Protein AF-A0A1G3C8I2-F1 (afdb_monomer)

Solvent-accessible surface area (backbone atoms only — not comparable to full-atom values): 7593 Å² total; per-residue (Å²): 108,76,68,57,52,52,52,52,52,55,58,65,48,47,60,58,49,51,50,52,50,50,53,52,51,52,52,51,50,53,56,51,50,59,54,46,55,55,49,55,55,48,52,56,54,48,51,38,50,53,49,52,53,49,55,52,49,42,31,72,73,64,74,40,44,56,72,65,56,51,53,50,44,57,59,68,42,57,62,37,73,77,75,46,62,74,67,58,43,51,52,54,51,48,53,52,51,35,44,52,50,32,31,51,37,61,71,69,56,69,62,96,88,52,89,76,60,90,90,68,55,68,65,60,43,52,54,52,44,53,58,55,76,107

Structure (mmCIF, N/CA/C/O backbone):
data_AF-A0A1G3C8I2-F1
#
_entry.id   AF-A0A1G3C8I2-F1
#
loop_
_atom_site.group_PDB
_atom_site.id
_atom_site.type_symbol
_atom_site.label_atom_id
_atom_site.label_alt_id
_atom_site.label_comp_id
_atom_site.label_asym_id
_atom_site.labe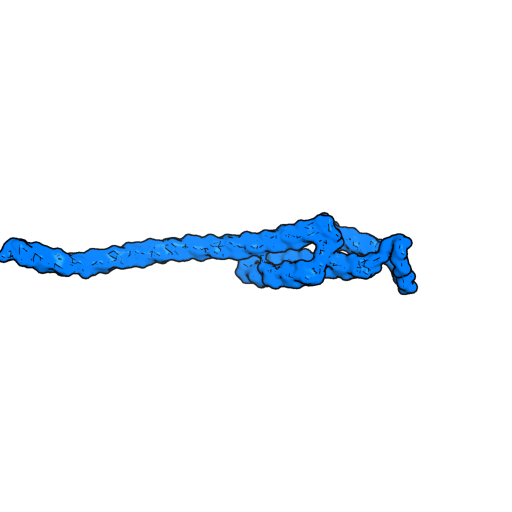l_entity_id
_atom_site.label_seq_id
_atom_site.pdbx_PDB_ins_code
_atom_site.Cartn_x
_atom_site.Cartn_y
_atom_site.Cartn_z
_atom_site.occupancy
_atom_site.B_iso_or_equiv
_atom_site.auth_seq_id
_atom_site.auth_comp_id
_atom_site.auth_asym_id
_atom_site.auth_atom_id
_atom_site.pdbx_PDB_model_num
ATOM 1 N N . MET A 1 1 ? -27.818 9.724 64.761 1.00 56.00 1 MET A N 1
ATOM 2 C CA . MET A 1 1 ? -28.841 8.839 64.145 1.00 56.00 1 MET A CA 1
ATOM 3 C C . MET A 1 1 ? -29.134 9.148 62.673 1.00 56.00 1 MET A C 1
ATOM 5 O O . MET A 1 1 ? -28.511 8.485 61.862 1.00 56.00 1 MET A O 1
ATOM 9 N N . CYS A 1 2 ? -29.975 10.119 62.268 1.00 69.94 2 CYS A N 1
ATOM 10 C CA . CYS A 1 2 ? -30.291 10.303 60.825 1.00 69.94 2 CYS A CA 1
ATOM 11 C C . CYS A 1 2 ? -29.077 10.650 59.937 1.00 69.94 2 CYS A C 1
ATOM 13 O O . CYS A 1 2 ? -28.963 10.145 58.825 1.00 69.94 2 CYS A O 1
ATOM 15 N N . MET A 1 3 ? -28.161 11.497 60.422 1.00 70.50 3 MET A N 1
ATOM 16 C CA . MET A 1 3 ? -26.970 11.922 59.665 1.00 70.50 3 MET A CA 1
ATOM 17 C C . MET A 1 3 ? -25.943 10.792 59.479 1.00 70.50 3 MET A C 1
ATOM 19 O O . MET A 1 3 ? -25.377 10.646 58.404 1.00 70.50 3 MET A O 1
ATOM 23 N N . GLU A 1 4 ? -25.736 9.951 60.495 1.00 78.12 4 GLU A N 1
ATOM 24 C CA . GLU A 1 4 ? -24.803 8.814 60.422 1.00 78.12 4 GLU A CA 1
ATOM 25 C C . GLU A 1 4 ? -25.326 7.706 59.504 1.00 78.12 4 GLU A C 1
ATOM 27 O O . GLU A 1 4 ? -24.567 7.185 58.691 1.00 78.12 4 GLU A O 1
ATOM 32 N N . GLN A 1 5 ? -26.632 7.415 59.556 1.00 78.25 5 GLN A N 1
ATOM 33 C CA . GLN A 1 5 ? -27.269 6.459 58.645 1.00 78.25 5 GLN A CA 1
ATOM 34 C C . GLN A 1 5 ? -27.194 6.922 57.183 1.00 78.25 5 GLN A C 1
ATOM 36 O O . GLN A 1 5 ? -26.917 6.118 56.297 1.00 78.25 5 GLN A O 1
ATOM 41 N N . LEU A 1 6 ? -27.363 8.222 56.916 1.00 80.12 6 LEU A N 1
ATOM 42 C CA . LEU A 1 6 ? -27.159 8.794 55.578 1.00 80.12 6 LEU A CA 1
ATOM 43 C C . LEU A 1 6 ? -25.712 8.622 55.080 1.00 80.12 6 LEU A C 1
ATOM 45 O O . LEU A 1 6 ? -25.482 8.327 53.903 1.00 80.12 6 LEU A O 1
ATOM 49 N N . ILE A 1 7 ? -24.729 8.777 55.968 1.00 79.75 7 ILE A N 1
ATOM 50 C CA . ILE A 1 7 ? -23.307 8.609 55.638 1.00 79.75 7 ILE A CA 1
ATOM 51 C C . ILE A 1 7 ? -22.962 7.134 55.384 1.00 79.75 7 ILE A C 1
ATOM 53 O O . ILE A 1 7 ? -22.210 6.831 54.460 1.00 79.75 7 ILE A O 1
ATOM 57 N N . GLU A 1 8 ? -23.516 6.197 56.151 1.00 80.38 8 GLU A N 1
ATOM 58 C CA . GLU A 1 8 ? -23.327 4.764 55.896 1.00 80.38 8 GLU A CA 1
ATOM 59 C C . GLU A 1 8 ? -23.986 4.303 54.593 1.00 80.38 8 GLU A C 1
ATOM 61 O O . GLU A 1 8 ? -23.348 3.609 53.799 1.00 80.38 8 GLU A O 1
ATOM 66 N N . ILE A 1 9 ? -25.222 4.734 54.321 1.00 81.06 9 ILE A N 1
ATOM 67 C CA . ILE A 1 9 ? -25.944 4.371 53.092 1.00 81.06 9 ILE A CA 1
ATOM 68 C C . ILE A 1 9 ? -25.215 4.913 51.856 1.00 81.06 9 ILE A C 1
ATOM 70 O O . ILE A 1 9 ? -25.052 4.195 50.870 1.00 81.06 9 ILE A O 1
ATOM 74 N N . SER A 1 10 ? -24.717 6.152 51.908 1.00 76.94 10 SER A N 1
ATOM 75 C CA . SER A 1 10 ? -23.956 6.750 50.800 1.00 76.94 10 SER A CA 1
ATOM 76 C C . SER A 1 10 ? -22.614 6.053 50.550 1.00 76.94 10 SER A C 1
ATOM 78 O O . SER A 1 10 ? -22.243 5.847 49.393 1.00 76.94 10 SER A O 1
ATOM 80 N N . LYS A 1 11 ? -21.914 5.607 51.602 1.00 80.88 11 LYS A N 1
ATOM 81 C CA . LYS A 1 11 ? -20.704 4.776 51.467 1.00 80.88 11 LYS A CA 1
ATOM 82 C C . LYS A 1 11 ? -21.016 3.398 50.877 1.00 80.88 11 LYS A C 1
ATOM 84 O O . LYS A 1 11 ? -20.267 2.930 50.024 1.00 80.88 11 LYS A O 1
ATOM 89 N N . ALA A 1 12 ? -22.127 2.778 51.275 1.00 83.25 12 ALA A N 1
ATOM 90 C CA . ALA A 1 12 ? -22.545 1.472 50.764 1.00 83.25 12 ALA A CA 1
ATOM 91 C C . ALA A 1 12 ? -22.993 1.514 49.288 1.00 83.25 12 ALA A C 1
ATOM 93 O O . ALA A 1 12 ? -22.798 0.544 48.558 1.00 83.25 12 ALA A O 1
ATOM 94 N N . LEU A 1 13 ? -23.548 2.640 48.826 1.00 88.44 13 LEU A N 1
ATOM 95 C CA . LEU A 1 13 ? -23.971 2.850 47.432 1.00 88.44 13 LEU A CA 1
ATOM 96 C C . LEU A 1 13 ? -22.824 3.193 46.471 1.00 88.44 13 LEU A C 1
ATOM 98 O O . LEU A 1 13 ? -22.984 3.085 45.256 1.00 88.44 13 LEU A O 1
ATOM 102 N N . LEU A 1 14 ? -21.661 3.573 46.995 1.00 90.88 14 LEU A N 1
ATOM 103 C CA . LEU A 1 14 ? -20.516 4.014 46.201 1.00 90.88 14 LEU A CA 1
ATOM 104 C C . LEU A 1 14 ? -19.932 2.869 45.360 1.00 90.88 14 LEU A C 1
ATOM 106 O O . LEU A 1 14 ? -19.703 3.029 44.164 1.00 90.88 14 LEU A O 1
ATOM 110 N N . THR A 1 15 ? -19.760 1.687 45.954 1.00 90.62 15 THR A N 1
ATOM 111 C CA . THR A 1 15 ? -19.252 0.493 45.261 1.00 90.62 15 THR A CA 1
ATOM 112 C C . THR A 1 15 ? -20.159 0.016 44.116 1.00 90.62 15 THR A C 1
ATOM 114 O O . THR A 1 15 ? -19.644 -0.148 43.008 1.00 90.62 15 THR A O 1
ATOM 117 N N . PRO A 1 16 ? -21.482 -0.187 44.299 1.00 92.75 16 PRO A N 1
ATOM 118 C CA . PRO A 1 16 ? -22.355 -0.579 43.195 1.00 92.75 16 PRO A CA 1
ATOM 119 C C . PRO A 1 16 ? -22.479 0.520 42.135 1.00 92.75 16 PRO A C 1
ATOM 121 O O . PRO A 1 16 ? -22.534 0.201 40.950 1.00 92.75 16 PRO A O 1
ATOM 124 N N . LEU A 1 17 ? -22.444 1.803 42.518 1.00 94.12 17 LEU A N 1
ATOM 125 C CA . LEU A 1 17 ? -22.408 2.904 41.553 1.00 94.12 17 LEU A CA 1
ATOM 126 C C . LEU A 1 17 ? -21.144 2.845 40.686 1.00 94.12 17 LEU A C 1
ATOM 128 O O . LEU A 1 17 ? -21.241 2.908 39.461 1.00 94.12 17 LEU A O 1
ATOM 132 N N . ILE A 1 18 ? -19.971 2.666 41.300 1.00 95.00 18 ILE A N 1
ATOM 133 C CA . ILE A 1 18 ? -18.710 2.481 40.571 1.00 95.00 18 ILE A CA 1
ATOM 134 C C . ILE A 1 18 ? -18.800 1.257 39.657 1.00 95.00 18 ILE A C 1
ATOM 136 O O . ILE A 1 18 ? -18.390 1.344 38.505 1.00 95.00 18 ILE A O 1
ATOM 140 N N . ALA A 1 19 ? -19.365 0.140 40.124 1.00 95.44 19 ALA A N 1
ATOM 141 C CA . ALA A 1 19 ? -19.520 -1.066 39.313 1.00 95.44 19 ALA A CA 1
ATOM 142 C C . ALA A 1 19 ? -20.414 -0.831 38.081 1.00 95.44 19 ALA A C 1
ATOM 144 O O . ALA A 1 19 ? -20.063 -1.256 36.978 1.00 95.44 19 ALA A O 1
ATOM 145 N N . ILE A 1 20 ? -21.528 -0.108 38.236 1.00 97.12 20 ILE A N 1
ATOM 146 C CA . ILE A 1 20 ? -22.415 0.273 37.126 1.00 97.12 20 ILE A CA 1
ATOM 147 C C . ILE A 1 20 ? -21.668 1.164 36.130 1.00 97.12 20 ILE A C 1
ATOM 149 O O . ILE A 1 20 ? -21.678 0.890 34.929 1.00 97.12 20 ILE A O 1
ATOM 153 N N . VAL A 1 21 ? -20.978 2.198 36.619 1.00 97.62 21 VAL A N 1
ATOM 154 C CA . VAL A 1 21 ? -20.217 3.130 35.773 1.00 97.62 21 VAL A CA 1
ATOM 155 C C . VAL A 1 21 ? -19.084 2.408 35.044 1.00 97.62 21 VAL A C 1
ATOM 157 O O . VAL A 1 21 ? -18.924 2.585 33.840 1.00 97.62 21 VAL A O 1
ATOM 160 N N . ALA A 1 22 ? -18.335 1.547 35.731 1.00 97.69 22 ALA A N 1
ATOM 161 C CA . ALA A 1 22 ? -17.270 0.748 35.133 1.00 97.69 22 ALA A CA 1
ATOM 162 C C . ALA A 1 22 ? -17.811 -0.197 34.051 1.00 97.69 22 ALA A C 1
ATOM 164 O O . ALA A 1 22 ? -17.240 -0.269 32.964 1.00 97.69 22 ALA A O 1
ATOM 165 N N . THR A 1 23 ? -18.943 -0.860 34.305 1.00 97.50 23 THR A N 1
ATOM 166 C CA . THR A 1 23 ? -19.607 -1.729 33.318 1.00 97.50 23 THR A CA 1
ATOM 167 C C . THR A 1 23 ? -20.050 -0.933 32.090 1.00 97.50 23 THR A C 1
ATOM 169 O O . THR A 1 23 ? -19.839 -1.366 30.957 1.00 97.50 23 THR A O 1
ATOM 172 N N . TYR A 1 24 ? -20.609 0.261 32.297 1.00 97.75 24 TYR A N 1
ATOM 173 C CA . TYR A 1 24 ? -21.011 1.156 31.214 1.00 97.75 24 TYR A CA 1
ATOM 174 C C . TYR A 1 24 ? -19.814 1.628 30.375 1.00 97.75 24 TYR A C 1
ATOM 176 O O . TYR A 1 24 ? -19.856 1.569 29.145 1.00 97.75 24 TYR A O 1
ATOM 184 N N . ILE A 1 25 ? -18.720 2.038 31.025 1.00 97.69 25 ILE A N 1
ATOM 185 C CA . ILE A 1 25 ? -17.481 2.436 30.345 1.00 97.69 25 ILE A CA 1
ATOM 186 C C . ILE A 1 25 ? -16.908 1.262 29.548 1.00 97.69 25 ILE A C 1
ATOM 188 O O . ILE A 1 25 ? -16.539 1.446 28.391 1.00 97.69 25 ILE A O 1
ATOM 192 N N . ALA A 1 26 ? -16.868 0.057 30.122 1.00 96.75 26 ALA A N 1
ATOM 193 C CA . ALA A 1 26 ? -16.374 -1.135 29.435 1.00 96.75 26 ALA A CA 1
ATOM 194 C C . ALA A 1 26 ? -17.205 -1.458 28.181 1.00 96.75 26 ALA A C 1
ATOM 196 O O . ALA A 1 26 ? -16.647 -1.740 27.119 1.00 96.75 26 ALA A O 1
ATOM 197 N N . TRP A 1 27 ? -18.534 -1.347 28.268 1.00 97.38 27 TRP A N 1
ATOM 198 C CA . TRP A 1 27 ? -19.418 -1.516 27.113 1.00 97.38 27 TRP A CA 1
ATOM 199 C C . TRP A 1 27 ? -19.165 -0.459 26.029 1.00 97.38 27 TRP A C 1
ATOM 201 O O . TRP A 1 27 ? -19.061 -0.789 24.844 1.00 97.38 27 TRP A O 1
ATOM 211 N N . GLN A 1 28 ? -18.988 0.802 26.429 1.00 96.69 28 GLN A N 1
ATOM 212 C CA . GLN A 1 28 ? -18.669 1.887 25.504 1.00 96.69 28 GLN A CA 1
ATOM 213 C C . GLN A 1 28 ? -17.303 1.676 24.831 1.00 96.69 28 GLN A C 1
ATOM 215 O O . GLN A 1 28 ? -17.185 1.856 23.621 1.00 96.69 28 GLN A O 1
ATOM 220 N N . GLN A 1 29 ? -16.283 1.245 25.580 1.00 95.62 29 GLN A N 1
ATOM 221 C CA . GLN A 1 29 ? -14.960 0.916 25.039 1.00 95.62 29 GLN A CA 1
ATOM 222 C C . GLN A 1 29 ? -15.033 -0.225 24.026 1.00 95.62 29 GLN A C 1
ATOM 224 O O . GLN A 1 29 ? -14.431 -0.130 22.958 1.00 95.62 29 GLN A O 1
ATOM 229 N N . TRP A 1 30 ? -15.804 -1.276 24.319 1.00 94.62 30 TRP A N 1
ATOM 230 C CA . TRP A 1 30 ? -16.007 -2.378 23.383 1.00 94.62 30 TRP A CA 1
ATOM 231 C C . TRP A 1 30 ? -16.619 -1.889 22.066 1.00 94.62 30 TRP A C 1
ATOM 233 O O . TRP A 1 30 ? -16.093 -2.194 20.994 1.00 94.62 30 TRP A O 1
ATOM 243 N N . LYS A 1 31 ? -17.665 -1.058 22.135 1.00 94.62 31 LYS A N 1
ATOM 244 C CA . LYS A 1 31 ? -18.304 -0.479 20.947 1.00 94.62 31 LYS A CA 1
ATOM 245 C C . LYS A 1 31 ? -17.345 0.402 20.137 1.00 94.62 31 LYS A C 1
ATOM 247 O O . LYS A 1 31 ? -17.285 0.267 18.915 1.00 94.62 31 LYS A O 1
ATOM 252 N N . THR A 1 32 ? -16.571 1.262 20.798 1.00 94.75 32 THR A N 1
ATOM 253 C CA . THR A 1 32 ? -15.568 2.118 20.141 1.00 94.75 32 THR A CA 1
ATOM 254 C C . THR A 1 32 ? -14.468 1.291 19.477 1.00 94.75 32 THR A C 1
ATOM 256 O O . THR A 1 32 ? -14.096 1.566 18.338 1.00 94.75 32 THR A O 1
ATOM 259 N N . ASN A 1 33 ? -13.984 0.236 20.136 1.00 93.88 33 ASN A N 1
ATOM 260 C CA . ASN A 1 33 ? -12.951 -0.638 19.581 1.00 93.88 33 ASN A CA 1
ATOM 261 C C . ASN A 1 33 ? -13.427 -1.351 18.310 1.00 93.88 33 ASN A C 1
ATOM 263 O O . ASN A 1 33 ? -12.671 -1.440 17.348 1.00 93.88 33 ASN A O 1
ATOM 267 N N . GLN A 1 34 ? -14.689 -1.788 18.255 1.00 92.81 34 GLN A N 1
ATOM 268 C CA . GLN A 1 34 ? -15.258 -2.378 17.036 1.00 92.81 34 GLN A CA 1
ATOM 269 C C . GLN A 1 34 ? -15.275 -1.390 15.861 1.00 92.81 34 GLN A C 1
ATOM 271 O O . GLN A 1 34 ? -14.945 -1.749 14.732 1.00 92.81 34 GLN A O 1
ATOM 276 N N . GLN A 1 35 ? -15.620 -0.126 16.115 1.00 92.19 35 GLN A N 1
ATOM 277 C CA . GLN A 1 35 ? -15.581 0.914 15.082 1.00 92.19 35 GLN A CA 1
ATOM 278 C C . GLN A 1 35 ? -14.147 1.213 14.636 1.00 92.19 35 GLN A C 1
ATOM 280 O O . GLN A 1 35 ? -13.894 1.365 13.441 1.00 92.19 35 GLN A O 1
ATOM 285 N N . LYS A 1 36 ? -13.205 1.226 15.583 1.00 93.75 36 LYS A N 1
ATOM 286 C CA . LYS A 1 36 ? -11.786 1.450 15.312 1.00 93.75 36 LYS A CA 1
ATOM 287 C C . LYS A 1 36 ? -11.195 0.382 14.390 1.00 93.75 36 LYS A C 1
ATOM 289 O O . LYS A 1 36 ? -10.485 0.735 13.459 1.00 93.75 36 LYS A O 1
ATOM 294 N N . LEU A 1 37 ? -11.552 -0.892 14.571 1.00 90.88 37 LEU A N 1
ATOM 295 C CA . LEU A 1 37 ? -11.099 -1.980 13.690 1.00 90.88 37 LEU A CA 1
ATOM 296 C C . LEU A 1 37 ? -11.498 -1.755 12.223 1.00 90.88 37 LEU A C 1
ATOM 298 O O . LEU A 1 37 ? -10.717 -2.024 11.311 1.00 90.88 37 LEU A O 1
ATOM 302 N N . ASN A 1 38 ? -12.709 -1.244 11.985 1.00 90.56 38 ASN A N 1
ATOM 303 C CA . ASN A 1 38 ? -13.169 -0.945 10.630 1.00 90.56 38 ASN A CA 1
ATOM 304 C C . ASN A 1 38 ? -12.395 0.216 10.003 1.00 90.56 38 ASN A C 1
ATOM 306 O O . ASN A 1 38 ? -12.040 0.130 8.827 1.00 90.56 38 ASN A O 1
ATOM 310 N N . LEU A 1 39 ? -12.129 1.266 10.785 1.00 94.12 39 LEU A N 1
ATOM 311 C CA . LEU A 1 39 ? -11.332 2.412 10.353 1.00 94.12 39 LEU A CA 1
ATOM 312 C C . LEU A 1 39 ? -9.894 1.991 10.036 1.00 94.12 39 LEU A C 1
ATOM 314 O O . LEU A 1 39 ? -9.423 2.242 8.936 1.00 94.12 39 LEU A O 1
ATOM 318 N N . GLU A 1 40 ? -9.240 1.253 10.935 1.00 93.50 40 GLU A N 1
ATOM 319 C CA . GLU A 1 40 ? -7.866 0.777 10.732 1.00 93.50 40 GLU A CA 1
ATOM 320 C C . GLU A 1 40 ? -7.746 -0.092 9.471 1.00 93.50 40 GLU A C 1
ATOM 322 O O . GLU A 1 40 ? -6.778 0.022 8.720 1.00 93.50 40 GLU A O 1
ATOM 327 N N . ARG A 1 41 ? -8.745 -0.938 9.182 1.00 91.88 41 ARG A N 1
ATOM 328 C CA . ARG A 1 41 ? -8.775 -1.711 7.931 1.00 91.88 41 ARG A CA 1
ATOM 329 C C . ARG A 1 41 ? -8.932 -0.814 6.702 1.00 91.88 41 ARG A C 1
ATOM 331 O O . ARG A 1 41 ? -8.332 -1.102 5.669 1.00 91.88 41 ARG A O 1
ATOM 338 N N . TYR A 1 42 ? -9.771 0.217 6.786 1.00 94.25 42 TYR A N 1
ATOM 339 C CA . TYR A 1 42 ? -9.948 1.177 5.700 1.00 94.25 42 TYR A CA 1
ATOM 340 C C . TYR A 1 42 ? -8.654 1.951 5.434 1.00 94.25 42 TYR A C 1
ATOM 342 O O . TYR A 1 42 ? -8.204 1.969 4.293 1.00 94.25 42 TYR A O 1
ATOM 350 N N . ASP A 1 43 ? -8.015 2.483 6.475 1.00 96.25 43 ASP A N 1
ATOM 351 C CA . ASP A 1 43 ? -6.776 3.258 6.362 1.00 96.25 43 ASP A CA 1
ATOM 352 C C . ASP A 1 43 ? -5.653 2.439 5.717 1.00 96.25 43 ASP A C 1
ATOM 354 O O . ASP A 1 43 ? -4.974 2.915 4.809 1.00 96.25 43 ASP A O 1
ATOM 358 N N . ARG A 1 44 ? -5.504 1.163 6.097 1.00 96.00 44 ARG A N 1
ATOM 359 C CA . ARG A 1 44 ? -4.521 0.268 5.462 1.00 96.00 44 ARG A CA 1
ATOM 360 C C . ARG A 1 44 ? -4.807 0.032 3.980 1.00 96.00 44 ARG A C 1
ATOM 362 O O . ARG A 1 44 ? -3.888 0.005 3.167 1.00 96.00 44 ARG A O 1
ATOM 369 N N . ARG A 1 45 ? -6.080 -0.130 3.606 1.00 96.25 45 ARG A N 1
ATOM 370 C CA . ARG A 1 45 ? -6.473 -0.284 2.195 1.00 96.25 45 ARG A CA 1
ATOM 371 C C . ARG A 1 45 ? -6.252 0.999 1.400 1.00 96.25 45 ARG A C 1
ATOM 373 O O . ARG A 1 45 ? -5.815 0.924 0.255 1.00 96.25 45 ARG A O 1
ATOM 380 N N . LEU A 1 46 ? -6.541 2.148 2.005 1.00 96.81 46 LEU A N 1
ATOM 381 C CA . LEU A 1 46 ? -6.316 3.456 1.404 1.00 96.81 46 LEU A CA 1
ATOM 382 C C . LEU A 1 46 ? -4.824 3.695 1.156 1.00 96.81 46 LEU A C 1
ATOM 384 O O . LEU A 1 46 ? -4.462 4.088 0.055 1.00 96.81 46 LEU A O 1
ATOM 388 N N . HIS A 1 47 ? -3.962 3.356 2.115 1.00 97.12 47 HIS A N 1
ATOM 389 C CA . HIS A 1 47 ? -2.512 3.459 1.951 1.00 97.12 47 HIS A CA 1
ATOM 390 C C . HIS A 1 47 ? -1.999 2.668 0.733 1.00 97.12 47 HIS A C 1
ATOM 392 O O . HIS A 1 47 ? -1.225 3.189 -0.066 1.00 97.12 47 HIS A O 1
ATOM 398 N N . VAL A 1 48 ? -2.461 1.424 0.537 1.00 97.69 48 VAL A N 1
ATOM 399 C CA . VAL A 1 48 ? -2.087 0.634 -0.655 1.00 97.69 48 VAL A CA 1
ATOM 400 C C . VAL A 1 48 ? -2.538 1.329 -1.942 1.00 97.69 48 VAL A C 1
ATOM 402 O O . VAL A 1 48 ? -1.770 1.406 -2.898 1.00 97.69 48 VAL A O 1
ATOM 405 N N . TYR A 1 49 ? -3.761 1.862 -1.967 1.00 97.50 49 TYR A N 1
ATOM 406 C CA . TYR A 1 49 ? -4.266 2.617 -3.113 1.00 97.50 49 TYR A CA 1
ATOM 407 C C . TYR A 1 49 ? -3.413 3.862 -3.409 1.00 97.50 49 TYR A C 1
ATOM 409 O O . TYR A 1 49 ? -3.041 4.093 -4.559 1.00 97.50 49 TYR A O 1
ATOM 417 N N . GLU A 1 50 ? -3.064 4.642 -2.387 1.00 98.06 50 GLU A N 1
ATOM 418 C CA . GLU A 1 50 ? -2.239 5.846 -2.527 1.00 98.06 50 GLU A CA 1
ATOM 419 C C . GLU A 1 50 ? -0.854 5.525 -3.101 1.00 98.06 50 GLU A C 1
ATOM 421 O O . GLU A 1 50 ? -0.383 6.215 -4.009 1.00 98.06 50 GLU A O 1
ATOM 426 N N . GLU A 1 51 ? -0.222 4.446 -2.640 1.00 97.94 51 GLU A N 1
ATOM 427 C CA . GLU A 1 51 ? 1.087 4.016 -3.136 1.00 97.94 51 GLU A CA 1
ATOM 428 C C . GLU A 1 51 ? 1.031 3.507 -4.588 1.00 97.94 51 GLU A C 1
ATOM 430 O O . GLU A 1 51 ? 1.948 3.782 -5.368 1.00 97.94 51 GLU A O 1
ATOM 435 N N . VAL A 1 52 ? -0.066 2.856 -4.996 1.00 98.00 52 VAL A N 1
ATOM 436 C CA . VAL A 1 52 ? -0.318 2.492 -6.404 1.00 98.00 52 VAL A CA 1
ATOM 437 C C . VAL A 1 52 ? -0.470 3.736 -7.279 1.00 98.00 52 VAL A C 1
ATOM 439 O O . VAL A 1 52 ? 0.194 3.857 -8.309 1.00 98.00 52 VAL A O 1
ATOM 442 N N . ILE A 1 53 ? -1.300 4.697 -6.876 1.00 97.31 53 ILE A N 1
ATOM 443 C CA . ILE A 1 53 ? -1.482 5.940 -7.642 1.00 97.31 53 ILE A CA 1
ATOM 444 C C . ILE A 1 53 ? -0.168 6.709 -7.761 1.00 97.31 53 ILE A C 1
ATOM 446 O O . ILE A 1 53 ? 0.139 7.267 -8.817 1.00 97.31 53 ILE A O 1
ATOM 450 N N . LYS A 1 54 ? 0.633 6.723 -6.700 1.00 97.31 54 LYS A N 1
ATOM 451 C CA . LYS A 1 54 ? 1.929 7.393 -6.667 1.00 97.31 54 LYS A CA 1
ATOM 452 C C . LYS A 1 54 ? 2.925 6.794 -7.655 1.00 97.31 54 LYS A C 1
ATOM 454 O O . LYS A 1 54 ? 3.518 7.562 -8.410 1.00 97.31 54 LYS A O 1
ATOM 459 N N . ILE A 1 55 ? 3.092 5.467 -7.700 1.00 97.06 55 ILE A N 1
ATOM 460 C CA . ILE A 1 55 ? 4.019 4.858 -8.669 1.00 97.06 55 ILE A CA 1
ATOM 461 C C . ILE A 1 55 ? 3.540 5.078 -10.108 1.00 97.06 55 ILE A C 1
ATOM 463 O O . ILE A 1 55 ? 4.338 5.446 -10.968 1.00 97.06 55 ILE A O 1
ATOM 467 N N . LEU A 1 56 ? 2.232 4.963 -10.358 1.00 95.81 56 LEU A N 1
ATOM 468 C CA . LEU A 1 56 ? 1.656 5.247 -11.673 1.00 95.81 56 LEU A CA 1
ATOM 469 C C . LEU A 1 56 ? 1.866 6.711 -12.073 1.00 95.81 56 LEU A C 1
ATOM 471 O O . LEU A 1 56 ? 2.197 6.989 -13.219 1.00 95.81 56 LEU A O 1
ATOM 475 N N . SER A 1 57 ? 1.745 7.647 -11.131 1.00 96.19 57 SER A N 1
ATOM 476 C CA . SER A 1 57 ? 1.995 9.072 -11.380 1.00 96.19 57 SER A CA 1
ATOM 477 C C . SER A 1 57 ? 3.456 9.353 -11.738 1.00 96.19 57 SER A C 1
ATOM 479 O O . SER A 1 57 ? 3.715 10.188 -12.602 1.00 96.19 57 SER A O 1
ATOM 481 N N . ILE A 1 58 ? 4.408 8.658 -11.103 1.00 94.50 58 ILE A N 1
ATOM 482 C CA . ILE A 1 58 ? 5.837 8.748 -11.444 1.00 94.50 58 ILE A CA 1
ATOM 483 C C . ILE A 1 58 ? 6.061 8.247 -12.875 1.00 94.50 58 ILE A C 1
ATOM 485 O O . ILE A 1 58 ? 6.621 8.971 -13.694 1.00 94.50 58 ILE A O 1
ATOM 489 N N . ILE A 1 59 ? 5.540 7.061 -13.203 1.00 93.75 59 ILE A N 1
ATOM 490 C CA . ILE A 1 59 ? 5.677 6.462 -14.538 1.00 93.75 59 ILE A CA 1
ATOM 491 C C . ILE A 1 59 ? 5.032 7.346 -15.613 1.00 93.75 59 ILE A C 1
ATOM 493 O O . ILE A 1 59 ? 5.633 7.569 -16.658 1.00 93.75 59 ILE A O 1
ATOM 497 N N . LEU A 1 60 ? 3.837 7.888 -15.365 1.00 91.56 60 LEU A N 1
ATOM 498 C CA . LEU A 1 60 ? 3.139 8.755 -16.321 1.00 91.56 60 LEU A CA 1
ATOM 499 C C . LEU A 1 60 ? 3.866 10.082 -16.561 1.00 91.56 60 LEU A C 1
ATOM 501 O O . LEU A 1 60 ? 3.833 10.596 -17.678 1.00 91.56 60 LEU A O 1
ATOM 505 N N . ARG A 1 61 ? 4.494 10.654 -15.528 1.00 91.38 61 ARG A N 1
ATOM 506 C CA . ARG A 1 61 ? 5.203 11.935 -15.635 1.00 91.38 61 ARG A CA 1
ATOM 507 C C . ARG A 1 61 ? 6.559 11.780 -16.317 1.00 91.38 61 ARG A C 1
ATOM 509 O O . ARG A 1 61 ? 6.887 12.576 -17.191 1.00 91.38 61 ARG A O 1
ATOM 516 N N . ASP A 1 62 ? 7.328 10.777 -15.905 1.00 89.31 62 ASP A N 1
ATOM 517 C CA . ASP A 1 62 ? 8.750 10.673 -16.243 1.00 89.31 62 ASP A CA 1
ATOM 518 C C . ASP A 1 62 ? 9.027 9.581 -17.297 1.00 89.31 62 ASP A C 1
ATOM 520 O O . ASP A 1 62 ? 10.160 9.436 -17.755 1.00 89.31 62 ASP A O 1
ATOM 524 N N . VAL A 1 63 ? 8.008 8.802 -17.696 1.00 86.19 63 VAL A N 1
ATOM 525 C CA . VAL A 1 63 ? 8.116 7.621 -18.588 1.00 86.19 63 VAL A CA 1
ATOM 526 C C . VAL A 1 63 ? 9.158 6.613 -18.076 1.00 86.19 63 VAL A C 1
ATOM 528 O O . VAL A 1 63 ? 9.755 5.831 -18.815 1.00 86.19 63 VAL A O 1
ATOM 531 N N . ASN A 1 64 ? 9.418 6.664 -16.773 1.00 89.50 64 ASN A N 1
ATOM 532 C CA . ASN A 1 64 ? 10.392 5.853 -16.076 1.00 89.50 64 ASN A CA 1
ATOM 533 C C . ASN A 1 64 ? 10.099 5.919 -14.576 1.00 89.50 64 ASN A C 1
ATOM 535 O O . ASN A 1 64 ? 9.707 6.963 -14.059 1.00 89.50 64 ASN A O 1
ATOM 539 N N . ALA A 1 65 ? 10.334 4.820 -13.873 1.00 92.69 65 ALA A N 1
ATOM 540 C CA . ALA A 1 65 ? 10.421 4.808 -12.420 1.00 92.69 65 ALA A CA 1
ATOM 541 C C . ALA A 1 65 ? 11.825 4.344 -12.049 1.00 92.69 65 ALA A C 1
ATOM 543 O O . ALA A 1 65 ? 12.348 3.401 -12.647 1.00 92.69 65 ALA A O 1
ATOM 544 N N . SER A 1 66 ? 12.458 4.998 -11.076 1.00 94.25 66 SER A N 1
ATOM 545 C CA . SER A 1 66 ? 13.771 4.544 -10.631 1.00 94.25 66 SER A CA 1
ATOM 546 C C . SER A 1 66 ? 13.664 3.167 -9.962 1.00 94.25 66 SER A C 1
ATOM 548 O O . SER A 1 66 ? 12.613 2.781 -9.445 1.00 94.25 66 SER A O 1
ATOM 550 N N . MET A 1 67 ? 14.772 2.422 -9.921 1.00 93.62 67 MET A N 1
ATOM 551 C CA . MET A 1 67 ? 14.815 1.152 -9.189 1.00 93.62 67 MET A CA 1
ATOM 552 C C . MET A 1 67 ? 14.458 1.341 -7.704 1.00 93.62 67 MET A C 1
ATOM 554 O O . MET A 1 67 ? 13.821 0.480 -7.102 1.00 93.62 67 MET A O 1
ATOM 558 N N . GLU A 1 68 ? 14.820 2.488 -7.121 1.00 95.81 68 GLU A N 1
ATOM 559 C CA . GLU A 1 68 ? 14.441 2.844 -5.753 1.00 95.81 68 GLU A CA 1
ATOM 560 C C . GLU A 1 68 ? 12.924 3.028 -5.613 1.00 95.81 68 GLU A C 1
ATOM 562 O O . GLU A 1 68 ? 12.331 2.456 -4.698 1.00 95.81 68 GLU A O 1
ATOM 567 N N . ASP A 1 69 ? 12.279 3.746 -6.539 1.00 96.12 69 ASP A N 1
ATOM 568 C CA . ASP A 1 69 ? 10.822 3.936 -6.539 1.00 96.12 69 ASP A CA 1
ATOM 569 C C . ASP A 1 69 ? 10.081 2.601 -6.653 1.00 96.12 69 ASP A C 1
ATOM 571 O O . ASP A 1 69 ? 9.121 2.362 -5.920 1.00 96.12 69 ASP A O 1
ATOM 575 N N . LEU A 1 70 ? 10.553 1.702 -7.521 1.00 96.50 70 LEU A N 1
ATOM 576 C CA . LEU A 1 70 ? 9.962 0.376 -7.710 1.00 96.50 70 LEU A CA 1
ATOM 577 C C . LEU A 1 70 ? 10.115 -0.506 -6.464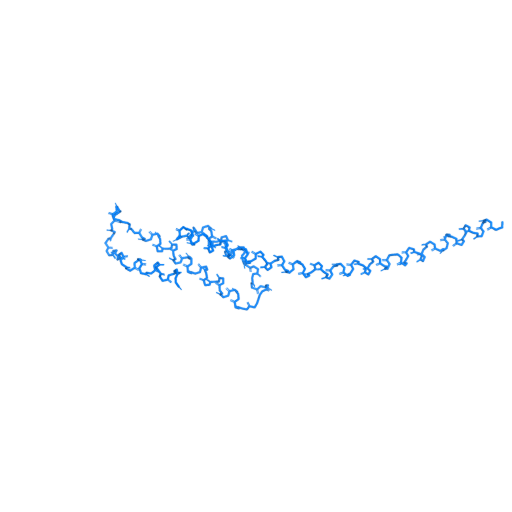 1.00 96.50 70 LEU A C 1
ATOM 579 O O . LEU A 1 70 ? 9.156 -1.159 -6.046 1.00 96.50 70 LEU A O 1
ATOM 583 N N . LEU A 1 71 ? 11.297 -0.533 -5.842 1.00 96.50 71 LEU A N 1
ATOM 584 C CA . LEU A 1 71 ? 11.528 -1.286 -4.602 1.00 96.50 71 LEU A CA 1
ATOM 585 C C . LEU A 1 71 ? 10.708 -0.726 -3.438 1.00 96.50 71 LEU A C 1
ATOM 587 O O . LEU A 1 71 ? 10.136 -1.488 -2.647 1.00 96.50 71 LEU A O 1
ATOM 591 N N . LYS A 1 72 ? 10.620 0.602 -3.347 1.00 97.12 72 LYS A N 1
ATOM 592 C CA . LYS A 1 72 ? 9.808 1.288 -2.345 1.00 97.12 72 LYS A CA 1
ATOM 593 C C . LYS A 1 72 ? 8.333 0.968 -2.531 1.00 97.12 72 LYS A C 1
ATOM 595 O O . LYS A 1 72 ? 7.699 0.581 -1.555 1.00 97.12 72 LYS A O 1
ATOM 600 N N . PHE A 1 73 ? 7.833 1.038 -3.765 1.00 97.50 73 PHE A N 1
ATOM 601 C CA . PHE A 1 73 ? 6.478 0.625 -4.120 1.00 97.50 73 PHE A CA 1
ATOM 602 C C . PHE A 1 73 ? 6.217 -0.821 -3.698 1.00 97.50 73 PHE A C 1
ATOM 604 O O . PHE A 1 73 ? 5.271 -1.078 -2.962 1.00 97.50 73 PHE A O 1
ATOM 611 N N . ARG A 1 74 ? 7.094 -1.767 -4.066 1.00 96.38 74 ARG A N 1
ATOM 612 C CA . ARG A 1 74 ? 6.925 -3.187 -3.712 1.00 96.38 74 ARG A CA 1
ATOM 613 C C . ARG A 1 74 ? 6.846 -3.414 -2.203 1.00 96.38 74 ARG A C 1
ATOM 615 O O . ARG A 1 74 ? 6.086 -4.263 -1.744 1.00 96.38 74 ARG A O 1
ATOM 622 N N . THR A 1 75 ? 7.633 -2.662 -1.442 1.00 96.56 75 THR A N 1
ATOM 623 C CA . THR A 1 75 ? 7.649 -2.755 0.019 1.00 96.56 75 THR A CA 1
ATOM 624 C C . THR A 1 75 ? 6.394 -2.128 0.627 1.00 96.56 75 THR A C 1
ATOM 626 O O . THR A 1 75 ? 5.781 -2.731 1.509 1.00 96.56 75 THR A O 1
ATOM 629 N N . SER A 1 76 ? 5.973 -0.954 0.141 1.00 96.25 76 SER A N 1
ATOM 630 C CA . SER A 1 76 ? 4.839 -0.202 0.693 1.00 96.25 76 SER A CA 1
ATOM 631 C C . SER A 1 76 ? 3.485 -0.871 0.442 1.00 96.25 76 SER A C 1
ATOM 633 O O . SER A 1 76 ? 2.565 -0.709 1.243 1.00 96.25 76 SER A O 1
ATOM 635 N N . VAL A 1 77 ? 3.381 -1.688 -0.607 1.00 97.38 77 VAL A N 1
ATOM 636 C CA . VAL A 1 77 ? 2.177 -2.470 -0.934 1.00 97.38 77 VAL A CA 1
ATOM 637 C C . VAL A 1 77 ? 2.229 -3.928 -0.470 1.00 97.38 77 VAL A C 1
ATOM 639 O O . VAL A 1 77 ? 1.320 -4.693 -0.779 1.00 97.38 77 VAL A O 1
ATOM 642 N N . SER A 1 78 ? 3.257 -4.336 0.281 1.00 95.06 78 SER A N 1
ATOM 643 C CA . SER A 1 78 ? 3.428 -5.733 0.721 1.00 95.06 78 SER A CA 1
ATOM 644 C C . SER A 1 78 ? 2.269 -6.267 1.574 1.00 95.06 78 SER A C 1
ATOM 646 O O . SER A 1 78 ? 1.995 -7.463 1.571 1.00 95.06 78 SER A O 1
ATOM 648 N N . GLU A 1 79 ? 1.532 -5.389 2.260 1.00 95.19 79 GLU A N 1
ATOM 649 C CA . GLU A 1 79 ? 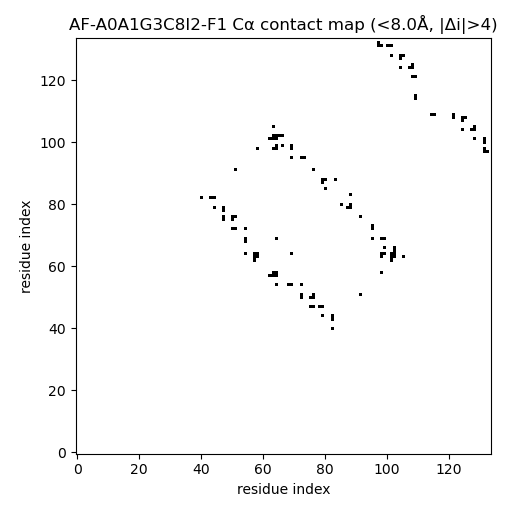0.344 -5.782 3.026 1.00 95.19 79 GLU A CA 1
ATOM 650 C C . GLU A 1 79 ? -0.867 -6.137 2.144 1.00 95.19 79 GLU A C 1
ATOM 652 O O . GLU A 1 79 ? -1.854 -6.683 2.645 1.00 95.19 79 GLU A O 1
ATOM 657 N N . ALA A 1 80 ? -0.820 -5.853 0.837 1.00 96.75 80 ALA A N 1
ATOM 658 C CA . ALA A 1 80 ? -1.945 -6.069 -0.068 1.00 96.75 80 ALA A CA 1
ATOM 659 C C . ALA A 1 80 ? -2.412 -7.534 -0.103 1.00 96.75 80 ALA A C 1
ATOM 661 O O . ALA A 1 80 ? -3.620 -7.773 -0.157 1.00 96.75 80 ALA A O 1
ATOM 662 N N . ASP A 1 81 ? -1.485 -8.490 0.025 1.00 94.56 81 ASP A N 1
ATOM 663 C CA . ASP A 1 81 ? -1.772 -9.933 0.075 1.00 94.56 81 ASP A CA 1
ATOM 664 C C . ASP A 1 81 ? -2.708 -10.320 1.233 1.00 94.56 81 ASP A C 1
ATOM 666 O O . ASP A 1 81 ? -3.451 -11.297 1.147 1.00 94.56 81 ASP A O 1
ATOM 670 N N . PHE A 1 82 ? -2.699 -9.542 2.320 1.00 94.88 82 PHE A N 1
ATOM 671 C CA . PHE A 1 82 ? -3.522 -9.783 3.507 1.00 94.88 82 PHE A CA 1
ATOM 672 C C . PHE A 1 82 ? -4.803 -8.940 3.522 1.00 94.88 82 PHE A C 1
ATOM 674 O O . PHE A 1 82 ? -5.783 -9.297 4.180 1.00 94.88 82 PHE A O 1
ATOM 681 N N . LEU A 1 83 ? -4.796 -7.793 2.840 1.00 94.88 83 LEU A N 1
ATOM 682 C CA . LEU A 1 83 ? -5.884 -6.811 2.876 1.00 94.88 83 LEU A CA 1
ATOM 683 C C . LEU A 1 83 ? -6.947 -7.042 1.794 1.00 94.88 83 LEU A C 1
ATOM 685 O O . LEU A 1 83 ? -8.105 -6.626 1.978 1.00 94.88 83 LEU A O 1
ATOM 689 N N . PHE A 1 84 ? -6.563 -7.681 0.688 1.00 95.62 84 PHE A N 1
ATOM 690 C CA . PHE A 1 84 ? -7.375 -7.847 -0.515 1.00 95.62 84 PHE A CA 1
ATOM 691 C C . PHE A 1 84 ? -7.459 -9.311 -0.966 1.00 95.62 84 PHE A C 1
ATOM 693 O O . PHE A 1 84 ? -6.720 -10.175 -0.508 1.00 95.62 84 PHE A O 1
ATOM 700 N N . GLY A 1 85 ? -8.403 -9.593 -1.869 1.00 95.06 85 GLY A N 1
ATOM 701 C CA . GLY A 1 85 ? -8.419 -10.857 -2.606 1.00 95.06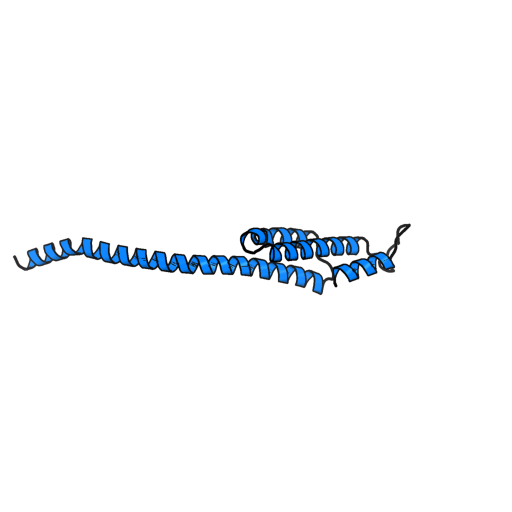 85 GLY A CA 1
ATOM 702 C C . GLY A 1 85 ? -7.301 -10.908 -3.657 1.00 95.06 85 GLY A C 1
ATOM 703 O O . GLY A 1 85 ? -6.676 -9.882 -3.918 1.00 95.06 85 GLY A O 1
ATOM 704 N N . PRO A 1 86 ? -7.089 -12.061 -4.314 1.00 95.75 86 PRO A N 1
ATOM 705 C CA . PRO A 1 86 ? -5.929 -12.318 -5.181 1.00 95.75 86 PRO A CA 1
ATOM 706 C C . PRO A 1 86 ? -5.819 -11.392 -6.401 1.00 95.75 86 PRO A C 1
ATOM 708 O O . PRO A 1 86 ? -4.745 -11.255 -6.974 1.00 95.75 86 PRO A O 1
ATOM 711 N N . GLU A 1 87 ? -6.915 -10.745 -6.791 1.00 97.19 87 GLU A N 1
ATOM 712 C CA . GLU A 1 87 ? -6.964 -9.817 -7.919 1.00 97.19 87 GLU A CA 1
ATOM 713 C C . GLU A 1 87 ? -6.070 -8.582 -7.715 1.00 97.19 87 GLU A C 1
ATOM 715 O O . GLU A 1 87 ? -5.301 -8.221 -8.601 1.00 97.19 87 GLU A O 1
ATOM 720 N N . ILE A 1 88 ? -6.121 -7.945 -6.541 1.00 96.69 88 ILE A N 1
ATOM 721 C CA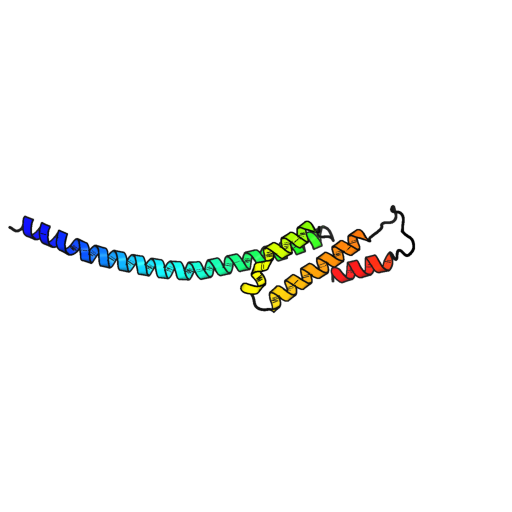 . ILE A 1 88 ? -5.382 -6.695 -6.300 1.00 96.69 88 ILE A CA 1
ATOM 722 C C . ILE A 1 88 ? -3.864 -6.931 -6.235 1.00 96.69 88 ILE A C 1
ATOM 724 O O . ILE A 1 88 ? -3.136 -6.212 -6.922 1.00 96.69 88 ILE A O 1
ATOM 728 N N . PRO A 1 89 ? -3.352 -7.939 -5.501 1.00 97.19 89 PRO A N 1
ATOM 729 C CA . PRO A 1 89 ? -1.942 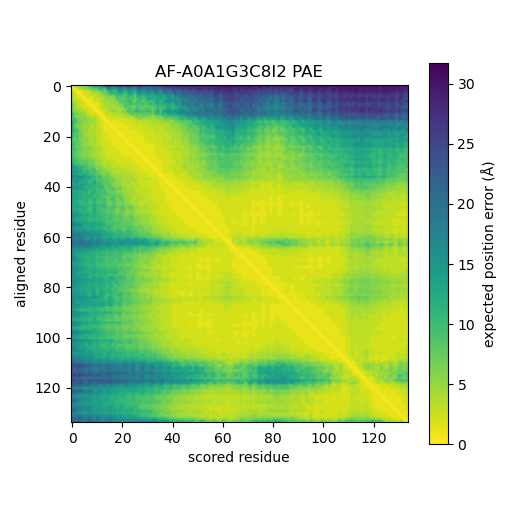-8.298 -5.566 1.00 97.19 89 PRO A CA 1
ATOM 730 C C . PRO A 1 89 ? -1.469 -8.669 -6.971 1.00 97.19 89 PRO A C 1
ATOM 732 O O . PRO A 1 89 ? -0.346 -8.328 -7.332 1.00 97.19 89 PRO A O 1
ATOM 735 N N . ALA A 1 90 ? -2.314 -9.314 -7.786 1.00 97.69 90 ALA A N 1
ATOM 736 C CA . ALA A 1 90 ? -1.965 -9.631 -9.168 1.00 97.69 90 ALA A CA 1
ATOM 737 C C . ALA A 1 90 ? -1.739 -8.361 -10.005 1.00 97.69 90 ALA A C 1
ATOM 739 O O . ALA A 1 90 ? -0.720 -8.264 -10.687 1.00 97.69 90 ALA A O 1
ATOM 740 N N . TYR A 1 91 ? -2.618 -7.358 -9.893 1.00 97.06 91 TYR A N 1
ATOM 741 C CA . TYR A 1 91 ? -2.411 -6.067 -10.560 1.00 97.06 91 TYR A CA 1
ATOM 742 C C . TYR A 1 91 ? -1.182 -5.323 -10.033 1.00 97.06 91 TYR A C 1
ATOM 744 O O . TYR A 1 91 ? -0.423 -4.751 -10.809 1.00 97.06 91 TYR A O 1
ATOM 752 N N . ILE A 1 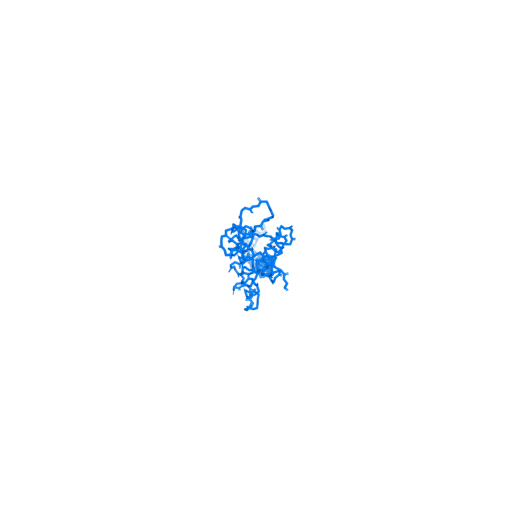92 ? -0.946 -5.342 -8.721 1.00 97.75 92 ILE A N 1
ATOM 753 C CA . ILE A 1 92 ? 0.245 -4.732 -8.115 1.00 97.75 92 ILE A CA 1
ATOM 754 C C . ILE A 1 92 ? 1.530 -5.378 -8.654 1.00 97.75 92 ILE A C 1
ATOM 756 O O . ILE A 1 92 ? 2.496 -4.681 -8.975 1.00 97.75 92 ILE A O 1
ATOM 760 N N . ASP A 1 93 ? 1.547 -6.705 -8.767 1.00 97.44 93 ASP A N 1
ATOM 761 C CA . ASP A 1 93 ? 2.671 -7.457 -9.316 1.00 97.44 93 ASP A CA 1
ATOM 762 C C . ASP A 1 93 ? 2.884 -7.162 -10.806 1.00 97.44 93 ASP A C 1
ATOM 764 O O . ASP A 1 93 ? 4.024 -7.004 -11.246 1.00 97.44 93 ASP A O 1
ATOM 768 N N . GLU A 1 94 ? 1.800 -7.016 -11.569 1.00 96.88 94 GLU A N 1
ATOM 769 C CA . GLU A 1 94 ? 1.845 -6.590 -12.966 1.00 96.88 94 GLU A CA 1
ATOM 770 C C . GLU A 1 94 ? 2.433 -5.180 -13.115 1.00 96.88 94 GLU A C 1
ATOM 772 O O . GLU A 1 94 ? 3.368 -4.999 -13.896 1.00 96.88 94 GLU A O 1
ATOM 777 N N . ILE A 1 95 ? 1.962 -4.205 -12.330 1.00 96.62 95 ILE A N 1
ATOM 778 C CA . ILE A 1 95 ? 2.498 -2.832 -12.322 1.00 96.62 95 ILE A CA 1
ATOM 779 C C . ILE A 1 95 ? 3.997 -2.851 -12.020 1.00 96.62 95 ILE A C 1
ATOM 781 O O . ILE A 1 95 ? 4.780 -2.203 -12.714 1.00 96.62 95 ILE A O 1
ATOM 785 N N . TYR A 1 96 ? 4.415 -3.622 -11.013 1.00 96.88 96 TYR A N 1
ATOM 786 C CA . TYR A 1 96 ? 5.826 -3.743 -10.653 1.00 96.88 96 TYR A CA 1
ATOM 787 C C . TYR A 1 96 ? 6.664 -4.345 -11.791 1.00 96.88 96 TYR A C 1
ATOM 789 O O . TYR A 1 96 ? 7.722 -3.809 -12.123 1.00 96.88 96 TYR A O 1
ATOM 797 N N . LYS A 1 97 ? 6.193 -5.430 -12.419 1.00 96.69 97 LYS A N 1
ATOM 798 C CA . LYS A 1 97 ? 6.887 -6.093 -13.536 1.00 96.69 97 LYS A CA 1
ATOM 799 C C . LYS A 1 97 ? 7.022 -5.183 -14.752 1.00 96.69 97 LYS A C 1
ATOM 801 O O . LYS A 1 97 ? 8.123 -5.055 -15.282 1.00 96.69 97 LYS A O 1
ATOM 806 N N . ARG A 1 98 ? 5.931 -4.532 -15.159 1.00 96.06 98 ARG A N 1
ATOM 807 C CA . ARG A 1 98 ? 5.932 -3.583 -16.281 1.00 96.06 98 ARG A CA 1
ATOM 808 C C . ARG A 1 98 ? 6.840 -2.390 -15.993 1.00 96.06 98 ARG A C 1
ATOM 810 O O . ARG A 1 98 ? 7.662 -2.024 -16.826 1.00 96.06 98 ARG A O 1
ATOM 817 N N . GLY A 1 99 ? 6.781 -1.845 -14.776 1.00 95.88 99 GLY A N 1
ATOM 818 C CA . GLY A 1 99 ? 7.674 -0.774 -14.329 1.00 95.88 99 GLY A CA 1
ATOM 819 C C . GLY A 1 99 ? 9.154 -1.171 -14.365 1.00 95.88 99 GLY A C 1
ATOM 820 O O . GLY A 1 99 ? 9.986 -0.398 -14.834 1.00 95.88 99 GLY A O 1
ATOM 821 N N . LEU A 1 100 ? 9.490 -2.393 -13.941 1.00 96.06 100 LEU A N 1
ATOM 822 C CA . LEU A 1 100 ? 10.857 -2.921 -13.997 1.00 96.06 100 LEU A CA 1
ATOM 823 C C . LEU A 1 100 ? 11.349 -3.118 -15.438 1.00 96.06 100 LEU A C 1
ATOM 825 O O . LEU A 1 100 ? 12.496 -2.786 -15.748 1.00 96.06 100 LEU A O 1
ATOM 829 N N . ASN A 1 101 ? 10.491 -3.632 -16.322 1.00 95.25 101 ASN A N 1
ATOM 830 C CA . ASN A 1 101 ? 10.801 -3.753 -17.744 1.00 95.25 101 ASN A CA 1
ATOM 831 C C . ASN A 1 101 ? 11.019 -2.377 -18.375 1.00 95.25 101 ASN A C 1
ATOM 833 O O . ASN A 1 101 ? 12.014 -2.177 -19.067 1.00 95.25 101 ASN A O 1
ATOM 837 N N . LEU A 1 102 ? 10.139 -1.416 -18.093 1.00 95.06 102 LEU A N 1
ATOM 838 C CA . LEU A 1 102 ? 10.265 -0.046 -18.580 1.00 95.06 102 LEU A CA 1
ATOM 839 C C . LEU A 1 102 ? 11.572 0.596 -18.103 1.00 95.06 102 LEU A C 1
ATOM 841 O O . LEU A 1 102 ? 12.287 1.181 -18.915 1.00 95.06 102 LEU A O 1
ATOM 845 N N . TRP A 1 103 ? 11.928 0.428 -16.825 1.00 94.88 103 TRP A N 1
ATOM 846 C CA . TRP A 1 103 ? 13.211 0.884 -16.288 1.00 94.88 103 TRP A CA 1
ATOM 847 C C . TRP A 1 103 ? 14.387 0.278 -17.058 1.00 94.88 103 TRP A C 1
ATOM 849 O O . TRP A 1 103 ? 15.287 1.005 -17.483 1.00 94.88 103 TRP A O 1
ATOM 859 N N . ARG A 1 104 ? 14.363 -1.038 -17.303 1.00 94.00 104 ARG A N 1
ATOM 860 C CA . ARG A 1 104 ? 15.399 -1.729 -18.080 1.00 94.00 104 ARG A CA 1
ATOM 861 C C . ARG A 1 104 ? 15.506 -1.173 -19.500 1.00 94.00 104 ARG A C 1
ATOM 863 O O . ARG A 1 104 ? 16.610 -0.870 -19.944 1.00 94.00 104 ARG A O 1
ATOM 870 N N . TRP A 1 105 ? 14.388 -1.019 -20.203 1.00 93.75 105 TRP A N 1
ATOM 871 C CA . TRP A 1 105 ? 14.392 -0.474 -21.559 1.00 93.75 105 TRP A CA 1
ATOM 872 C C . TRP A 1 105 ? 14.874 0.972 -21.596 1.00 93.75 105 TRP A C 1
ATOM 874 O O . TRP A 1 105 ? 15.616 1.339 -22.501 1.00 93.75 105 TRP A O 1
ATOM 884 N N . ASN A 1 106 ? 14.544 1.768 -20.580 1.00 91.94 106 ASN A N 1
ATOM 885 C CA . ASN A 1 106 ? 15.058 3.125 -20.436 1.00 91.94 106 ASN A CA 1
ATOM 886 C C . ASN A 1 106 ? 16.593 3.142 -20.273 1.00 91.94 106 ASN A C 1
ATOM 888 O O . ASN A 1 106 ? 17.254 4.009 -20.835 1.00 91.94 106 ASN A O 1
ATOM 892 N N . GLN A 1 107 ? 17.182 2.146 -19.593 1.00 91.38 107 GLN A N 1
ATOM 893 C CA . GLN A 1 107 ? 18.645 1.984 -19.524 1.00 91.38 107 GLN A CA 1
ATOM 894 C C . GLN A 1 107 ? 19.272 1.548 -20.857 1.00 91.38 107 GLN A C 1
ATOM 896 O O . GLN A 1 107 ? 20.414 1.912 -21.156 1.00 91.38 107 GLN A O 1
ATOM 901 N N . GLU A 1 108 ? 18.565 0.742 -21.651 1.00 91.12 108 GLU A N 1
ATOM 902 C CA . GLU A 1 108 ? 19.022 0.287 -22.972 1.00 91.12 108 GLU A CA 1
ATOM 903 C C . GLU A 1 108 ? 18.818 1.356 -24.059 1.00 91.12 108 GLU A C 1
ATOM 905 O O . GLU A 1 108 ? 19.554 1.372 -25.047 1.00 91.12 108 GLU A O 1
ATOM 910 N N . TYR A 1 109 ? 17.878 2.283 -23.863 1.00 92.12 109 TYR A N 1
ATOM 911 C CA . TYR A 1 109 ? 17.587 3.367 -24.790 1.00 92.12 109 TYR A CA 1
ATOM 912 C C . TYR A 1 109 ? 18.831 4.221 -25.063 1.00 92.12 109 TYR A C 1
ATOM 914 O O . TYR A 1 109 ? 19.575 4.627 -24.166 1.00 92.12 109 TYR A O 1
ATOM 922 N N . ARG A 1 110 ? 19.063 4.476 -26.348 1.00 91.50 110 ARG A N 1
ATOM 923 C CA . ARG A 1 110 ? 20.085 5.387 -26.863 1.00 91.50 110 ARG A CA 1
ATOM 924 C C . ARG A 1 110 ? 19.428 6.398 -27.778 1.00 91.50 110 ARG A C 1
ATOM 926 O O . ARG A 1 110 ? 18.751 5.998 -28.734 1.00 91.50 110 ARG A O 1
ATOM 933 N N . ASP A 1 111 ? 19.653 7.673 -27.491 1.00 88.81 111 ASP A N 1
ATOM 934 C CA . ASP A 1 111 ? 19.241 8.766 -28.363 1.00 88.81 111 ASP A CA 1
ATOM 935 C C . ASP A 1 111 ? 20.183 8.912 -29.579 1.00 88.81 111 ASP A C 1
ATOM 937 O O . ASP A 1 111 ? 21.060 8.083 -29.834 1.00 88.81 111 ASP A O 1
ATOM 941 N N . TYR A 1 112 ? 19.969 9.952 -30.386 1.00 85.19 112 TYR A N 1
ATOM 942 C CA . TYR A 1 112 ? 20.780 10.225 -31.576 1.00 85.19 112 TYR A CA 1
ATOM 943 C C . TYR A 1 112 ? 22.164 10.822 -31.263 1.00 85.19 112 TYR A C 1
ATOM 945 O O . TYR A 1 112 ? 22.983 10.937 -32.173 1.00 85.19 112 TYR A O 1
ATOM 953 N N . THR A 1 113 ? 22.417 11.220 -30.014 1.00 90.44 113 THR A N 1
ATOM 954 C CA . THR A 1 113 ? 23.679 11.821 -29.550 1.00 90.44 113 THR A CA 1
ATOM 955 C C . THR A 1 113 ? 24.636 10.793 -28.948 1.00 90.44 113 THR A C 1
ATOM 957 O O . THR A 1 113 ? 25.837 11.045 -28.870 1.00 90.44 113 THR A O 1
ATOM 960 N N . GLN A 1 114 ? 24.121 9.633 -28.542 1.00 89.81 114 GLN A N 1
ATOM 961 C CA . GLN A 1 114 ? 24.883 8.569 -27.896 1.00 89.81 114 GLN A CA 1
ATOM 962 C C . GLN A 1 114 ? 25.439 7.546 -28.898 1.00 89.81 114 GLN A C 1
ATOM 964 O O . GLN A 1 114 ? 24.820 7.230 -29.917 1.00 89.81 114 GLN A O 1
ATOM 969 N N . GLU A 1 115 ? 26.605 6.977 -28.579 1.00 88.69 115 GLU A N 1
ATOM 970 C CA . GLU A 1 115 ? 27.191 5.884 -29.356 1.00 88.69 115 GLU A CA 1
ATOM 971 C C . GLU A 1 115 ? 26.326 4.621 -29.239 1.00 88.69 115 GLU A C 1
ATOM 973 O O . GLU A 1 115 ? 25.915 4.213 -28.146 1.00 88.69 115 GLU A O 1
ATOM 978 N N . LYS A 1 116 ? 26.027 4.010 -30.388 1.00 88.81 116 LYS A N 1
ATOM 979 C CA . LYS A 1 116 ? 25.199 2.807 -30.472 1.00 88.81 116 LYS A CA 1
ATOM 980 C C . LYS A 1 116 ? 26.114 1.581 -30.452 1.00 88.81 116 LYS A C 1
ATOM 982 O O . LYS A 1 116 ? 26.916 1.442 -31.375 1.00 88.81 116 LYS A O 1
ATOM 987 N N . PRO A 1 117 ? 26.016 0.706 -29.436 1.00 88.19 117 PRO A N 1
ATOM 988 C CA . PRO A 1 117 ? 26.808 -0.515 -29.400 1.00 88.19 117 PRO A CA 1
ATOM 989 C C . PRO A 1 117 ? 26.429 -1.449 -30.556 1.00 88.19 117 PRO A C 1
ATOM 991 O O . PRO A 1 117 ? 25.319 -1.381 -31.091 1.00 88.19 117 PRO A O 1
ATOM 994 N N . ASP A 1 118 ? 27.357 -2.329 -30.933 1.00 87.88 118 ASP A N 1
ATOM 995 C CA . ASP A 1 118 ? 27.122 -3.319 -31.984 1.00 87.88 118 ASP A CA 1
ATOM 996 C C . ASP A 1 118 ? 25.916 -4.212 -31.635 1.00 87.88 118 ASP A C 1
ATOM 998 O O . ASP A 1 118 ? 25.762 -4.659 -30.496 1.00 87.88 118 ASP A O 1
ATOM 1002 N N . GLY A 1 119 ? 25.021 -4.421 -32.602 1.00 87.50 119 GLY A N 1
ATOM 1003 C CA . GLY A 1 119 ? 23.755 -5.136 -32.404 1.00 87.50 119 GLY A CA 1
ATOM 1004 C C . GLY A 1 119 ? 22.616 -4.347 -31.732 1.00 87.50 119 GLY A C 1
ATOM 1005 O O . GLY A 1 119 ? 21.576 -4.940 -31.444 1.00 87.50 119 GLY A O 1
ATOM 1006 N N . TYR A 1 120 ? 22.758 -3.037 -31.488 1.00 91.12 120 TYR A N 1
ATOM 1007 C CA . TYR A 1 120 ? 21.670 -2.212 -30.943 1.00 91.12 120 TYR A CA 1
ATOM 1008 C C . TYR A 1 120 ? 20.509 -2.031 -31.936 1.00 91.12 120 TYR A C 1
ATOM 1010 O O . TYR A 1 120 ? 20.671 -1.454 -33.013 1.00 91.12 120 TYR A O 1
ATOM 1018 N N . ASP A 1 121 ? 19.311 -2.454 -31.528 1.00 92.69 121 ASP A N 1
ATOM 1019 C CA . ASP A 1 121 ? 18.066 -2.267 -32.276 1.00 92.69 121 ASP A CA 1
ATOM 1020 C C . ASP A 1 121 ? 17.194 -1.194 -31.610 1.00 92.69 121 ASP A C 1
ATOM 1022 O O . ASP A 1 121 ? 16.444 -1.455 -30.669 1.00 92.69 121 ASP A O 1
ATOM 1026 N N . HIS A 1 122 ? 17.289 0.035 -32.123 1.00 91.56 122 HIS A N 1
ATOM 1027 C CA . HIS A 1 122 ? 16.531 1.170 -31.596 1.00 91.56 122 HIS A CA 1
ATOM 1028 C C . HIS A 1 122 ? 15.018 0.971 -31.702 1.00 91.56 122 HIS A C 1
ATOM 1030 O O . HIS A 1 122 ? 14.285 1.338 -30.786 1.00 91.56 122 HIS A O 1
ATOM 1036 N N . LYS A 1 123 ? 14.549 0.396 -32.816 1.00 92.81 123 LYS A N 1
ATOM 1037 C CA . LYS A 1 123 ? 13.117 0.218 -33.053 1.00 92.81 123 LYS A CA 1
ATOM 1038 C C . LYS A 1 123 ? 12.549 -0.760 -32.036 1.00 92.81 123 LYS A C 1
ATOM 1040 O O . LYS A 1 123 ? 11.547 -0.451 -31.405 1.00 92.81 123 LYS A O 1
ATOM 1045 N N . LYS A 1 124 ? 13.235 -1.883 -31.821 1.00 93.44 124 LYS A N 1
ATOM 1046 C CA . LYS A 1 124 ? 12.845 -2.861 -30.804 1.00 93.44 124 LYS A CA 1
ATOM 1047 C C . LYS A 1 124 ? 12.752 -2.237 -29.412 1.00 93.44 124 LYS A C 1
ATOM 1049 O O . LYS A 1 124 ? 11.774 -2.485 -28.718 1.00 93.44 124 LYS A O 1
ATOM 1054 N N . VAL A 1 125 ? 13.739 -1.433 -29.005 1.00 92.88 125 VAL A N 1
ATOM 1055 C CA . VAL A 1 125 ? 13.717 -0.788 -27.680 1.00 92.88 125 VAL A CA 1
ATOM 1056 C C . VAL A 1 125 ? 12.509 0.140 -27.542 1.00 92.88 125 VAL A C 1
ATOM 1058 O O . VAL A 1 125 ? 11.794 0.058 -26.550 1.00 92.88 125 VAL A O 1
ATOM 1061 N N . VAL A 1 126 ? 12.236 0.980 -28.543 1.00 91.94 126 VAL A N 1
ATOM 1062 C CA . VAL A 1 126 ? 11.084 1.899 -28.516 1.00 91.94 126 VAL A CA 1
ATOM 1063 C C . VAL A 1 126 ? 9.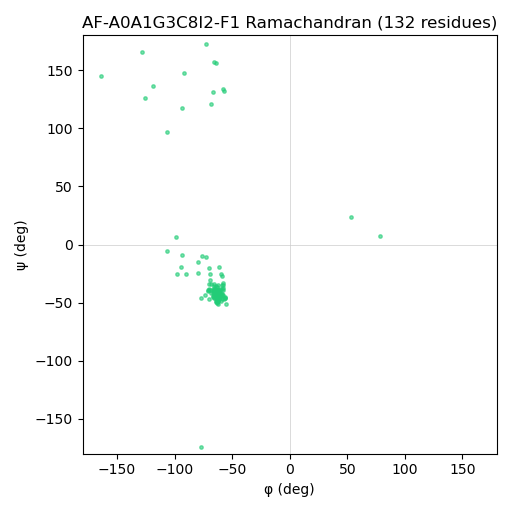748 1.144 -28.542 1.00 91.94 126 VAL A C 1
ATOM 1065 O O . VAL A 1 126 ? 8.841 1.494 -27.785 1.00 91.94 126 VAL A O 1
ATOM 1068 N N . ASP A 1 127 ? 9.632 0.097 -29.362 1.00 93.56 127 ASP A N 1
ATOM 1069 C CA . ASP A 1 127 ? 8.420 -0.725 -29.468 1.00 93.56 127 ASP A CA 1
ATOM 1070 C C . ASP A 1 127 ? 8.109 -1.431 -28.133 1.00 93.56 127 ASP A C 1
ATOM 1072 O O . ASP A 1 127 ? 6.963 -1.424 -27.677 1.00 93.56 127 ASP A O 1
ATOM 1076 N N . GLU A 1 128 ? 9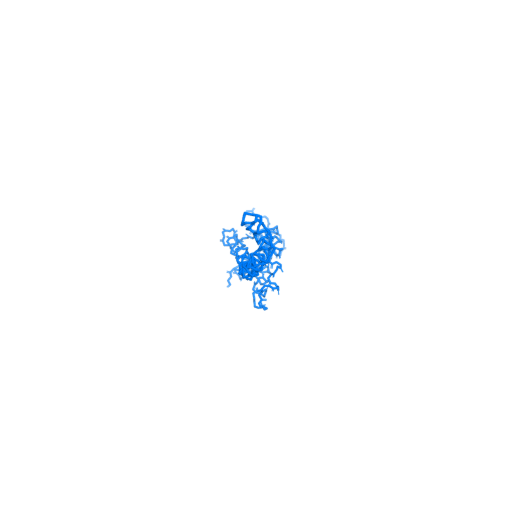.122 -1.989 -27.460 1.00 94.00 128 GLU A N 1
ATOM 1077 C CA . GLU A 1 128 ? 8.937 -2.618 -26.146 1.00 94.00 128 GLU A CA 1
ATOM 1078 C C . GLU A 1 128 ? 8.642 -1.582 -25.049 1.00 94.00 128 GLU A C 1
ATOM 1080 O O . GLU A 1 128 ? 7.766 -1.820 -24.222 1.00 94.00 128 GLU A O 1
ATOM 1085 N N . MET A 1 129 ? 9.267 -0.396 -25.064 1.00 92.19 129 MET A N 1
ATOM 1086 C CA . MET A 1 129 ? 8.896 0.690 -24.139 1.00 92.19 129 MET A CA 1
ATOM 1087 C C . MET A 1 129 ? 7.422 1.084 -24.281 1.00 92.19 129 MET A C 1
ATOM 1089 O O . MET A 1 129 ? 6.735 1.273 -23.279 1.00 92.19 129 MET A O 1
ATOM 1093 N N . HIS A 1 130 ? 6.920 1.198 -25.514 1.00 90.94 130 HIS A N 1
ATOM 1094 C CA . HIS A 1 130 ? 5.520 1.544 -25.767 1.00 90.94 130 HIS A CA 1
ATOM 1095 C C . HIS A 1 130 ? 4.554 0.468 -25.254 1.00 90.94 130 HIS A C 1
ATOM 1097 O O . HIS A 1 130 ? 3.512 0.784 -24.677 1.00 90.94 130 HIS A O 1
ATOM 1103 N N . LYS A 1 131 ? 4.922 -0.803 -25.416 1.00 93.19 131 LYS A N 1
ATOM 1104 C CA . LYS A 1 131 ? 4.141 -1.945 -24.936 1.00 93.19 131 LYS A CA 1
ATOM 1105 C C . LYS A 1 131 ? 3.999 -1.970 -23.414 1.00 93.19 131 LYS A C 1
ATOM 1107 O O . LYS A 1 131 ? 2.941 -2.331 -22.920 1.00 93.19 131 LYS A O 1
ATOM 1112 N N . GLU A 1 132 ? 5.023 -1.568 -22.665 1.00 89.94 132 GLU A N 1
ATOM 1113 C CA . GLU A 1 132 ? 4.928 -1.524 -21.197 1.00 89.94 132 GLU A CA 1
ATOM 1114 C C . GLU A 1 132 ? 3.992 -0.407 -20.691 1.00 89.94 132 GLU A C 1
ATOM 1116 O O . GLU A 1 132 ? 3.485 -0.487 -19.571 1.00 89.94 132 GLU A O 1
ATOM 1121 N N . LEU A 1 133 ? 3.727 0.610 -21.520 1.00 86.88 133 LEU A N 1
ATOM 1122 C CA . LEU A 1 133 ? 2.855 1.753 -21.213 1.00 86.88 133 LEU A CA 1
ATOM 1123 C C . LEU A 1 133 ? 1.394 1.571 -21.665 1.00 86.88 133 LEU A C 1
ATOM 1125 O O . LEU A 1 133 ? 0.565 2.422 -21.335 1.00 86.88 133 LEU A O 1
ATOM 1129 N N . THR A 1 134 ? 1.085 0.521 -22.436 1.00 81.12 134 THR A N 1
ATOM 1130 C CA . THR A 1 134 ? -0.247 0.248 -23.019 1.00 81.12 134 THR A CA 1
ATOM 1131 C C . THR A 1 134 ? -0.891 -1.011 -22.450 1.00 81.12 134 THR A C 1
ATOM 1133 O O . THR A 1 134 ? -2.134 -1.009 -22.336 1.00 81.12 134 THR A O 1
#

pLDDT: mean 92.48, std 6.33, range [56.0, 98.06]

Radius of gyration: 30.59 Å; Cα contacts (8 Å, |Δi|>4): 65; chains: 1; bounding box: 58×24×97 Å

Nearest PDB structures (foldseek):
  5hyl-assembly1_C  TM=3.937E-01  e=5.151E-01  Deinococcus radiodurans R1 = ATCC 13939 = DSM 20539
  5wkq-assembly1_A  TM=3.211E-01  e=8.996E+00  Shigella flexneri

Sequence (134 aa):
MCMEQLIEISKALLTPLIAIVATYIAWQQWKTNQQKLNLERYDRRLHVYEEVIKILSIILRDVNASMEDLLKFRTSVSEADFLFGPEIPAYIDEIYKRGLNLWRWNQEYRDYTQEKPDGYDHKKVVDEMHKELT

Foldseek 3Di:
DVVVVVVVVVVVVPVVVVVVVVVVVVVVVVVVVVVVVVVVLVVLVVQLVVLVVVLVVCCVVVVADDPVSLVVSCVSNVCVPVSDPPVVVVVSVLLSVLRVQSNVLVVLADDPVDDADPPRDNVVSVVSSVVSVD

Secondary structure (DSSP, 8-state):
-HHHHHHHHHHHHHHHHHHHHHHHHHHHHHHHHHHHHHHHHHHHHHHHHHHHHHHHHHHHHHS---HHHHHHHHHHTTTHHHHS-THHHHHHHHHHHHHHHHHHHHHH---SSSPPPTT--HHHHHHHHHHHT-

Mean predicted aligned error: 7.29 Å